Protein AF-A0A6A0GTT9-F1 (afdb_monomer)

pLDDT: mean 91.5, std 11.53, range [44.38, 98.75]

Radius of gyration: 15.8 Å; Cα contacts (8 Å, |Δi|>4): 250; chains: 1; bounding box: 32×36×44 Å

Structure (mmCIF, N/CA/C/O backbone):
data_AF-A0A6A0GTT9-F1
#
_entry.id   AF-A0A6A0GTT9-F1
#
loop_
_atom_site.group_PDB
_atom_site.id
_atom_site.type_symbol
_atom_site.label_atom_id
_atom_site.label_alt_id
_atom_site.label_comp_id
_atom_site.label_asym_id
_atom_site.label_entity_id
_atom_site.label_seq_id
_atom_site.pdbx_PDB_ins_code
_atom_site.Cartn_x
_atom_site.Cartn_y
_atom_site.Cartn_z
_atom_site.occupancy
_atom_site.B_iso_or_equiv
_atom_site.auth_seq_id
_atom_site.auth_comp_id
_atom_site.auth_asym_id
_atom_site.auth_atom_id
_atom_site.pdbx_PDB_model_num
ATOM 1 N N . MET A 1 1 ? -9.627 -22.999 -5.978 1.00 44.38 1 MET A N 1
ATOM 2 C CA . MET A 1 1 ? -9.892 -21.752 -6.724 1.00 44.38 1 MET A CA 1
ATOM 3 C C . MET A 1 1 ? -9.073 -21.783 -8.014 1.00 44.38 1 MET A C 1
ATOM 5 O O . MET A 1 1 ? -7.901 -21.451 -7.999 1.00 44.38 1 MET A O 1
ATOM 9 N N . ARG A 1 2 ? -9.637 -22.315 -9.109 1.00 46.44 2 ARG A N 1
ATOM 10 C CA . ARG A 1 2 ? -8.988 -22.367 -10.435 1.00 46.44 2 ARG A CA 1
ATOM 11 C C . ARG A 1 2 ? -9.455 -21.167 -11.261 1.00 46.44 2 ARG A C 1
ATOM 13 O O . ARG A 1 2 ? -10.215 -21.339 -12.202 1.00 46.44 2 ARG A O 1
ATOM 20 N N . ILE A 1 3 ? -9.104 -19.952 -10.853 1.00 52.19 3 ILE A N 1
ATOM 21 C CA . ILE A 1 3 ? -9.400 -18.749 -11.638 1.00 52.19 3 ILE A CA 1
ATOM 22 C C . ILE A 1 3 ? -8.201 -17.807 -11.502 1.00 52.19 3 ILE A C 1
ATOM 24 O O . ILE A 1 3 ? -7.805 -17.491 -10.387 1.00 52.19 3 ILE A O 1
ATOM 28 N N . SER A 1 4 ? -7.678 -17.343 -12.643 1.00 55.06 4 SER A N 1
ATOM 29 C CA . SER A 1 4 ? -6.886 -16.109 -12.789 1.00 55.06 4 SER A CA 1
ATOM 30 C C . SER A 1 4 ? -5.353 -16.162 -12.882 1.00 55.06 4 SER A C 1
ATOM 32 O O . SER A 1 4 ? -4.734 -15.112 -12.751 1.00 55.06 4 SER A O 1
ATOM 34 N N . GLY A 1 5 ? -4.714 -17.290 -13.208 1.00 55.81 5 GLY A N 1
ATOM 35 C CA . GLY A 1 5 ? -3.276 -17.259 -13.530 1.00 55.81 5 GLY A CA 1
ATOM 36 C C . GLY A 1 5 ? -2.956 -16.267 -14.661 1.00 55.81 5 GLY A C 1
ATOM 37 O O . GLY A 1 5 ? -2.104 -15.408 -14.500 1.00 55.81 5 GLY A O 1
ATOM 38 N N . GLU A 1 6 ? -3.708 -16.312 -15.767 1.00 63.09 6 GLU A N 1
ATOM 39 C CA . GLU A 1 6 ? -3.445 -15.526 -16.989 1.00 63.09 6 GLU A CA 1
ATOM 40 C C . GLU A 1 6 ? -3.525 -14.002 -16.842 1.00 63.09 6 GLU A C 1
ATOM 42 O O . GLU A 1 6 ? -2.909 -13.295 -17.632 1.00 63.09 6 GLU A O 1
ATOM 47 N N . ARG A 1 7 ? -4.254 -13.49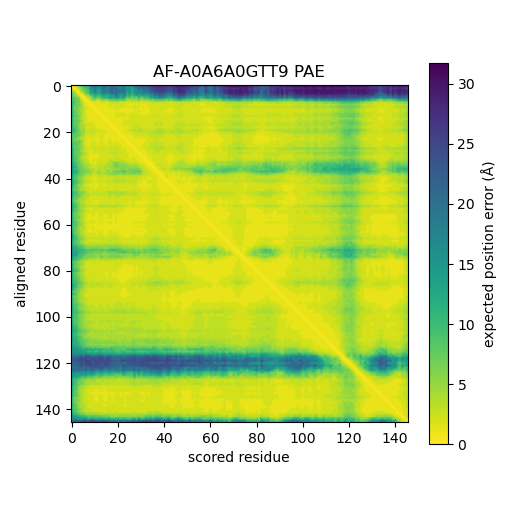3 -15.841 1.00 83.06 7 ARG A N 1
ATOM 48 C CA . ARG A 1 7 ? -4.434 -12.046 -15.626 1.00 83.06 7 ARG A CA 1
ATOM 49 C C . 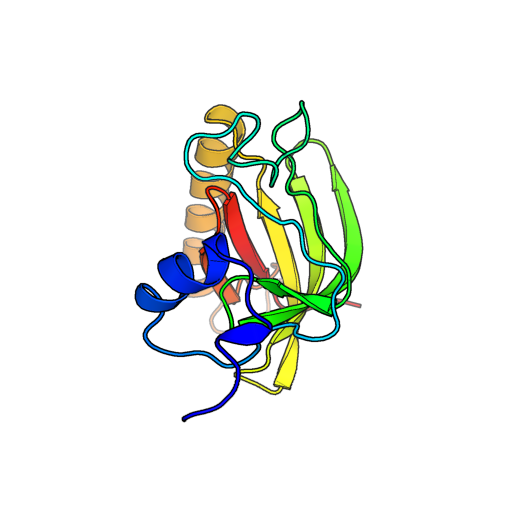ARG A 1 7 ? -3.523 -11.466 -14.543 1.00 83.06 7 ARG A C 1
ATOM 51 O O . ARG A 1 7 ? -3.537 -10.257 -14.335 1.00 83.06 7 ARG A O 1
ATOM 58 N N . LEU A 1 8 ? -2.753 -12.312 -13.859 1.00 92.25 8 LEU A N 1
ATOM 59 C CA . LEU A 1 8 ? -1.682 -11.867 -12.976 1.00 92.25 8 LEU A CA 1
ATOM 60 C C . LEU A 1 8 ? -0.423 -11.597 -13.797 1.00 92.25 8 LEU A C 1
ATOM 62 O O . LEU A 1 8 ? -0.105 -12.323 -14.745 1.00 92.25 8 LEU A O 1
ATOM 66 N N . THR A 1 9 ? 0.318 -10.572 -13.397 1.00 94.94 9 THR A N 1
ATOM 67 C CA . THR A 1 9 ? 1.672 -10.340 -13.901 1.00 94.94 9 THR A CA 1
ATOM 68 C C . THR A 1 9 ? 2.590 -11.504 -13.512 1.00 94.94 9 THR A C 1
ATOM 70 O O . THR A 1 9 ? 2.342 -12.214 -12.537 1.00 94.94 9 THR A O 1
ATOM 73 N N . GLU A 1 10 ? 3.681 -11.707 -14.253 1.00 93.75 10 GLU A N 1
ATOM 74 C CA . GLU A 1 10 ? 4.674 -12.742 -13.919 1.00 93.75 10 GLU A CA 1
ATOM 75 C C . GLU A 1 10 ? 5.249 -12.568 -12.505 1.00 93.75 10 GLU A C 1
ATOM 77 O O . GLU A 1 10 ? 5.471 -13.553 -11.800 1.00 93.75 10 GLU A O 1
ATOM 82 N N . PHE A 1 11 ? 5.423 -11.319 -12.062 1.00 95.81 11 PHE A N 1
ATOM 83 C CA . PHE A 1 11 ? 5.850 -11.008 -10.700 1.00 95.81 11 PHE A CA 1
ATOM 84 C C . PHE A 1 11 ? 4.829 -11.497 -9.663 1.00 95.81 11 PHE A C 1
ATOM 86 O O . PHE A 1 11 ? 5.186 -12.198 -8.717 1.00 95.81 11 PHE A O 1
ATOM 93 N N . GLU A 1 12 ? 3.544 -11.191 -9.867 1.00 96.44 12 GLU A N 1
ATOM 94 C CA . GLU A 1 12 ? 2.464 -11.600 -8.959 1.00 96.44 12 GLU A CA 1
ATOM 95 C C . GLU A 1 12 ? 2.307 -13.115 -8.876 1.00 96.44 12 GLU A C 1
ATOM 97 O O . GLU A 1 12 ? 2.053 -13.634 -7.797 1.00 96.44 12 GLU A O 1
ATOM 102 N N . ARG A 1 13 ? 2.497 -13.848 -9.981 1.00 94.38 13 ARG A N 1
ATOM 103 C CA . ARG A 1 13 ? 2.401 -15.319 -9.974 1.00 94.38 13 ARG A CA 1
ATOM 104 C C . ARG A 1 13 ? 3.368 -15.972 -8.991 1.00 94.38 13 ARG A C 1
ATOM 106 O O . ARG A 1 13 ? 3.027 -17.009 -8.439 1.00 94.38 13 ARG A O 1
ATOM 113 N N . ARG A 1 14 ? 4.543 -15.374 -8.780 1.00 93.56 14 ARG A N 1
ATOM 114 C CA . ARG A 1 14 ? 5.531 -15.832 -7.792 1.00 93.56 14 ARG A CA 1
ATOM 115 C C . ARG A 1 14 ? 5.234 -15.256 -6.413 1.00 93.56 14 ARG A C 1
ATOM 117 O O . ARG A 1 14 ? 5.230 -15.974 -5.423 1.00 93.56 14 ARG A O 1
ATOM 124 N N . GLU A 1 15 ? 4.971 -13.952 -6.351 1.00 96.06 15 GLU A N 1
ATOM 125 C CA . GLU A 1 15 ? 4.738 -13.231 -5.098 1.00 96.06 15 GLU A CA 1
ATOM 126 C C . GLU A 1 15 ? 3.535 -13.792 -4.325 1.00 96.06 15 GLU A C 1
ATOM 128 O O . GLU A 1 15 ? 3.607 -13.930 -3.104 1.00 96.06 15 GLU A O 1
ATOM 133 N N . ILE A 1 16 ? 2.449 -14.143 -5.020 1.00 95.69 16 ILE A N 1
ATOM 134 C CA . ILE A 1 16 ? 1.199 -14.614 -4.414 1.00 95.69 16 ILE A CA 1
ATOM 135 C C . ILE A 1 16 ? 1.368 -15.923 -3.637 1.00 95.69 16 ILE A C 1
ATOM 137 O O . ILE A 1 16 ? 0.629 -16.161 -2.687 1.00 95.69 16 ILE A O 1
ATOM 141 N N . GLU A 1 17 ? 2.362 -16.751 -3.977 1.00 94.62 17 GLU A N 1
ATOM 142 C CA . GLU A 1 17 ? 2.637 -18.010 -3.272 1.00 94.62 17 GLU A CA 1
ATOM 143 C C . GLU A 1 17 ? 3.054 -17.780 -1.811 1.00 94.62 17 GLU A C 1
ATOM 145 O O . GLU A 1 17 ? 2.858 -18.651 -0.963 1.00 94.62 17 GLU A O 1
ATOM 150 N N . ALA A 1 18 ? 3.577 -16.591 -1.489 1.00 95.69 18 ALA A N 1
ATOM 151 C CA . ALA A 1 18 ? 3.924 -16.203 -0.125 1.00 95.69 18 ALA A CA 1
ATOM 152 C C . ALA A 1 18 ? 2.708 -15.772 0.722 1.00 95.69 18 ALA A C 1
ATOM 154 O O . ALA A 1 18 ? 2.858 -15.540 1.924 1.00 95.69 18 ALA A O 1
ATOM 155 N N . TYR A 1 19 ? 1.516 -15.650 0.125 1.00 95.44 19 TYR A N 1
ATOM 156 C CA . TYR A 1 19 ? 0.307 -15.177 0.797 1.00 95.44 19 TYR A CA 1
ATOM 157 C C . TYR A 1 19 ? -0.636 -16.349 1.098 1.00 95.44 19 TYR A C 1
ATOM 159 O O . TYR A 1 19 ? -1.226 -16.917 0.180 1.00 95.44 19 TYR A O 1
ATOM 167 N N . PRO A 1 20 ? -0.833 -16.709 2.381 1.00 94.69 20 PRO A N 1
ATOM 168 C CA . PRO A 1 20 ? -1.704 -17.825 2.751 1.00 94.69 20 PRO A CA 1
ATOM 169 C C . PRO A 1 20 ? -3.192 -17.518 2.528 1.00 94.69 20 PRO A C 1
ATOM 171 O O . PRO A 1 20 ? -3.987 -18.432 2.329 1.00 94.69 20 PRO A O 1
ATOM 174 N N . GLU A 1 21 ? -3.570 -16.238 2.565 1.00 95.19 21 GLU A N 1
ATOM 175 C CA . GLU A 1 21 ? -4.925 -15.764 2.298 1.00 95.19 21 GLU A CA 1
ATOM 176 C C . GLU A 1 21 ? -4.886 -14.695 1.201 1.00 95.19 21 GLU A C 1
ATOM 178 O O . GLU A 1 21 ? -4.093 -13.756 1.265 1.00 95.19 21 GLU A O 1
ATOM 183 N N . VAL A 1 22 ? -5.782 -14.820 0.223 1.00 96.69 22 VAL A N 1
ATOM 184 C CA . VAL A 1 22 ? -5.947 -13.880 -0.890 1.00 96.69 22 VAL A CA 1
ATOM 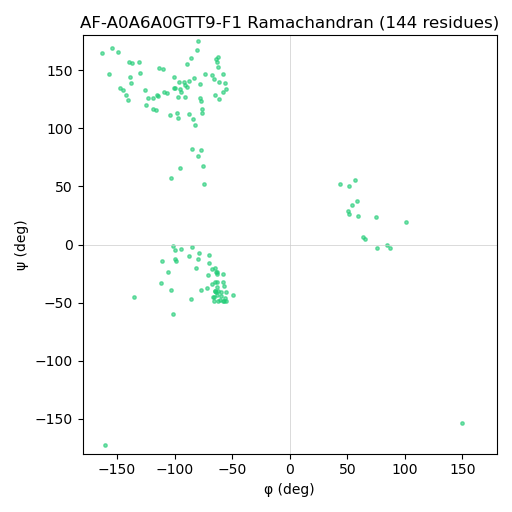185 C C . VAL A 1 22 ? -7.399 -13.422 -0.899 1.00 96.69 22 VAL A C 1
ATOM 187 O O . VAL A 1 22 ? -8.304 -14.241 -1.046 1.00 96.69 22 VAL A O 1
ATOM 190 N N . TRP A 1 23 ? -7.613 -12.117 -0.757 1.00 97.75 23 TRP A N 1
ATOM 191 C CA . TRP A 1 23 ? -8.939 -11.496 -0.696 1.00 97.75 23 TRP A CA 1
ATOM 192 C C . TRP A 1 23 ? -9.234 -10.638 -1.926 1.00 97.75 23 TRP A C 1
ATOM 194 O O . TRP A 1 23 ? -10.373 -10.582 -2.377 1.00 97.75 23 TRP A O 1
ATOM 204 N N . PHE A 1 24 ? -8.212 -10.002 -2.506 1.00 98.00 24 PHE A N 1
ATOM 205 C CA . PHE A 1 24 ? -8.369 -9.105 -3.647 1.00 98.00 24 PHE A CA 1
ATOM 206 C C . PHE A 1 24 ? -7.157 -9.140 -4.582 1.00 98.00 24 PHE A C 1
ATOM 208 O O . PHE A 1 24 ? -6.015 -9.075 -4.132 1.00 98.00 24 PHE A O 1
ATOM 215 N N . LEU A 1 25 ? -7.412 -9.220 -5.892 1.00 97.00 25 LEU A N 1
ATOM 216 C CA . LEU A 1 25 ? -6.376 -9.367 -6.926 1.00 97.00 25 LEU A CA 1
ATOM 217 C C . LEU A 1 25 ? -6.197 -8.131 -7.821 1.00 97.00 25 LEU A C 1
ATOM 219 O O . LEU A 1 25 ? -5.224 -8.077 -8.568 1.00 97.00 25 LEU A O 1
ATOM 223 N N . GLY A 1 26 ? -7.120 -7.163 -7.813 1.00 96.94 26 GLY A N 1
ATOM 224 C CA . GLY A 1 26 ? -7.025 -5.975 -8.677 1.00 96.94 26 GLY A CA 1
ATOM 225 C C . GLY A 1 26 ? -6.957 -6.285 -10.181 1.00 96.94 26 GLY A C 1
ATOM 226 O O . GLY A 1 26 ? -6.198 -5.650 -10.903 1.00 96.94 26 GLY A O 1
ATOM 227 N N . LEU A 1 27 ? -7.692 -7.294 -10.666 1.00 95.50 27 LEU A N 1
ATOM 228 C CA . LEU A 1 27 ? -7.530 -7.848 -12.027 1.00 95.50 27 LEU A CA 1
ATOM 229 C C . LEU A 1 27 ? -7.864 -6.884 -13.173 1.00 95.50 27 LEU A C 1
ATOM 231 O O . LEU A 1 27 ? -7.429 -7.110 -14.297 1.00 95.50 27 LEU A O 1
ATOM 235 N N . GLU A 1 28 ? -8.626 -5.830 -12.892 1.00 94.00 28 GLU A N 1
ATOM 236 C CA . GLU A 1 28 ? -8.996 -4.803 -13.874 1.00 94.00 28 GLU A CA 1
ATOM 237 C C . GLU A 1 28 ? -8.045 -3.589 -13.833 1.00 94.00 28 GLU A C 1
ATOM 239 O O . GLU A 1 28 ? -8.162 -2.664 -14.639 1.00 94.00 28 GLU A O 1
ATOM 244 N N . ALA A 1 29 ? -7.091 -3.571 -12.895 1.00 95.88 29 ALA A N 1
ATOM 245 C CA . ALA A 1 29 ? -6.115 -2.501 -12.774 1.00 95.88 29 ALA A CA 1
ATOM 246 C C . ALA A 1 29 ? -5.062 -2.579 -13.891 1.00 95.88 29 ALA A C 1
ATOM 248 O O . ALA A 1 29 ? -4.642 -3.653 -14.324 1.00 95.88 29 ALA A O 1
ATOM 249 N N . ARG A 1 30 ? -4.566 -1.417 -14.329 1.00 95.62 30 ARG A N 1
ATOM 250 C CA . ARG A 1 30 ? -3.432 -1.322 -15.265 1.00 95.62 30 ARG A CA 1
ATOM 251 C C . ARG A 1 30 ? -2.118 -1.521 -14.510 1.00 95.62 30 ARG A C 1
ATOM 253 O O . ARG A 1 30 ? -1.435 -0.551 -14.187 1.00 95.62 30 ARG A O 1
ATOM 260 N N . LYS A 1 31 ? -1.831 -2.774 -14.168 1.00 96.00 31 LYS A N 1
ATOM 261 C CA . LYS A 1 31 ? -0.732 -3.176 -13.284 1.00 96.00 31 LYS A CA 1
ATOM 262 C C . LYS A 1 31 ? 0.647 -2.810 -13.830 1.00 96.00 31 LYS A C 1
ATOM 264 O O . LYS A 1 31 ? 0.878 -2.759 -15.037 1.00 96.00 31 LYS A O 1
ATOM 269 N N . ILE A 1 32 ? 1.582 -2.618 -12.904 1.00 96.50 32 ILE A N 1
ATOM 270 C CA . ILE A 1 32 ? 3.011 -2.548 -13.213 1.00 96.50 32 ILE A CA 1
ATOM 271 C C . ILE A 1 32 ? 3.521 -3.971 -13.433 1.00 96.50 32 ILE A C 1
ATOM 273 O O . ILE A 1 32 ? 3.363 -4.838 -12.572 1.00 96.50 32 ILE A O 1
ATOM 277 N N . HIS A 1 33 ? 4.161 -4.192 -14.577 1.00 95.12 33 HIS A N 1
ATOM 278 C CA . HIS A 1 33 ? 4.817 -5.452 -14.908 1.00 95.12 33 HIS A CA 1
ATOM 279 C C . HIS A 1 33 ? 6.227 -5.454 -14.323 1.00 95.12 33 HIS A C 1
ATOM 281 O O . HIS A 1 33 ? 7.186 -5.105 -15.008 1.00 95.12 33 HIS A O 1
ATOM 287 N N . GLY A 1 34 ? 6.326 -5.781 -13.033 1.00 93.19 34 GLY A N 1
ATOM 288 C CA . GLY A 1 34 ? 7.603 -5.773 -12.337 1.00 93.19 34 GLY A CA 1
ATOM 289 C C . GLY A 1 34 ? 8.562 -6.854 -12.836 1.00 93.19 34 GLY A C 1
ATOM 290 O O . GLY A 1 34 ? 8.143 -7.957 -13.188 1.00 93.19 34 GLY A O 1
ATOM 291 N N . GLU A 1 35 ? 9.855 -6.540 -12.837 1.00 92.75 35 GLU A N 1
ATOM 292 C CA . GLU A 1 35 ? 10.926 -7.461 -13.230 1.00 92.75 35 GLU A CA 1
ATOM 293 C C . GLU A 1 35 ? 11.838 -7.747 -12.034 1.00 92.75 35 GLU A C 1
ATOM 295 O O . GLU A 1 35 ? 12.494 -6.852 -11.503 1.00 92.75 35 GLU A O 1
ATOM 300 N N . GLU A 1 36 ? 11.874 -8.999 -11.582 1.00 88.69 36 GLU A N 1
ATOM 301 C CA . GLU A 1 36 ? 12.672 -9.404 -10.425 1.00 88.69 36 GLU A CA 1
ATOM 302 C C . GLU A 1 36 ? 14.164 -9.082 -10.621 1.00 88.69 36 GLU A C 1
ATOM 304 O O . GLU A 1 36 ? 14.751 -9.373 -11.659 1.00 88.69 36 GLU A O 1
ATOM 309 N N . GLY A 1 37 ? 14.785 -8.447 -9.621 1.00 88.19 37 GLY A N 1
ATOM 310 C CA . GLY A 1 37 ? 16.164 -7.949 -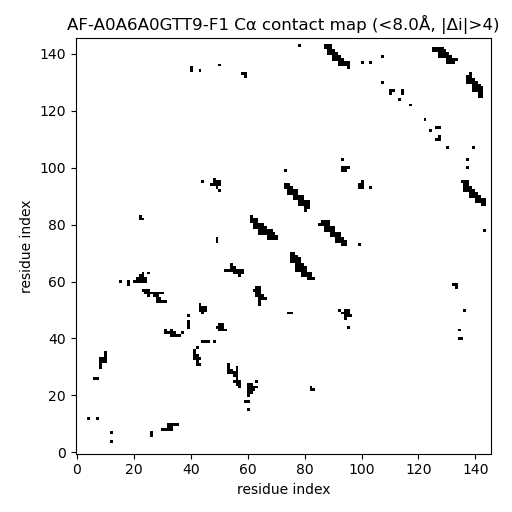9.722 1.00 88.19 37 GLY A CA 1
ATOM 311 C C . GLY A 1 37 ? 16.326 -6.669 -10.556 1.00 88.19 37 GLY A C 1
ATOM 312 O O . GLY A 1 37 ? 17.427 -6.120 -10.611 1.00 88.19 37 GLY A O 1
ATOM 313 N N . GLY A 1 38 ? 15.246 -6.161 -11.155 1.00 91.44 38 GLY A N 1
ATOM 314 C CA . GLY A 1 38 ? 15.220 -4.898 -11.881 1.00 91.44 38 GLY A CA 1
ATOM 315 C C . GLY A 1 38 ? 15.504 -3.684 -10.992 1.00 91.44 38 GLY A C 1
ATOM 316 O O . GLY A 1 38 ? 15.363 -3.708 -9.763 1.00 91.44 38 GLY A O 1
ATOM 317 N N . GLN A 1 39 ? 15.903 -2.585 -11.633 1.00 95.00 39 GLN A N 1
ATOM 318 C CA . GLN A 1 39 ? 16.152 -1.314 -10.952 1.00 95.00 39 GLN A CA 1
ATOM 319 C C . GLN A 1 39 ? 14.875 -0.776 -10.290 1.00 95.00 39 GLN A C 1
ATOM 321 O O . GLN A 1 39 ? 13.764 -1.175 -10.634 1.00 95.00 39 GLN A O 1
ATOM 326 N N . LEU A 1 40 ? 15.043 0.144 -9.334 1.00 95.88 40 LEU A N 1
ATOM 327 C CA . LEU A 1 40 ? 13.927 0.817 -8.658 1.00 95.88 40 LEU A CA 1
ATOM 328 C C . LEU A 1 40 ? 12.887 -0.177 -8.112 1.00 95.88 40 LEU A C 1
ATOM 330 O O . LEU A 1 40 ? 11.695 -0.058 -8.384 1.00 95.88 40 LEU A O 1
ATOM 334 N N . ASN A 1 41 ? 13.364 -1.184 -7.367 1.00 96.75 41 ASN A N 1
ATOM 335 C CA . ASN A 1 41 ? 12.519 -2.214 -6.759 1.00 96.75 41 ASN A CA 1
ATOM 336 C C . ASN A 1 41 ? 11.657 -2.942 -7.802 1.00 96.75 41 ASN A C 1
ATOM 338 O O . ASN A 1 41 ? 10.432 -2.942 -7.711 1.00 96.75 41 ASN A O 1
ATOM 342 N N . ALA A 1 42 ? 12.294 -3.515 -8.828 1.00 96.75 42 ALA A N 1
ATOM 343 C CA . ALA A 1 42 ? 11.590 -4.178 -9.927 1.00 96.75 42 ALA A CA 1
ATOM 344 C C . ALA A 1 42 ? 10.616 -3.256 -10.698 1.00 96.75 42 ALA A C 1
ATOM 346 O O . ALA A 1 42 ? 9.659 -3.741 -11.289 1.00 96.75 42 ALA A O 1
ATOM 347 N N . GLY A 1 43 ? 10.829 -1.935 -10.691 1.00 97.31 43 GLY A N 1
ATOM 348 C CA . GLY A 1 43 ? 9.935 -0.940 -11.303 1.00 97.31 43 GLY A CA 1
ATOM 349 C C . GLY A 1 43 ? 8.760 -0.488 -10.422 1.00 97.31 43 GLY A C 1
ATOM 350 O O . GLY A 1 43 ? 7.970 0.367 -10.836 1.00 97.31 43 GLY A O 1
ATOM 351 N N . TYR A 1 44 ? 8.637 -1.018 -9.203 1.00 98.25 44 TYR A N 1
ATOM 352 C CA . TYR A 1 44 ? 7.589 -0.613 -8.264 1.00 98.25 44 TYR A CA 1
ATOM 353 C C . TYR A 1 44 ? 7.888 0.693 -7.530 1.00 98.25 44 TYR A C 1
ATOM 355 O O . TYR A 1 44 ? 6.963 1.258 -6.948 1.00 98.25 44 TYR A O 1
ATOM 363 N N . ASP A 1 45 ? 9.115 1.212 -7.595 1.00 98.25 45 ASP A N 1
ATOM 364 C CA . ASP A 1 45 ? 9.489 2.466 -6.941 1.00 98.25 45 ASP A CA 1
ATOM 365 C C . ASP A 1 45 ? 9.757 3.584 -7.956 1.00 98.25 45 ASP A C 1
ATOM 367 O O . ASP A 1 45 ? 10.194 3.352 -9.083 1.00 98.25 45 ASP A O 1
ATOM 371 N N . ASP A 1 46 ? 9.523 4.829 -7.544 1.00 96.88 46 ASP A N 1
ATOM 372 C CA . ASP A 1 46 ? 10.127 6.001 -8.182 1.00 96.88 46 ASP A CA 1
ATOM 373 C C . ASP A 1 46 ? 11.587 6.207 -7.717 1.00 96.88 46 ASP A C 1
ATOM 375 O O . ASP A 1 46 ? 12.078 5.544 -6.797 1.00 96.88 46 ASP A O 1
ATOM 379 N N . ASP A 1 47 ? 12.293 7.184 -8.295 1.00 96.75 47 ASP A N 1
ATOM 380 C CA . ASP A 1 47 ? 13.690 7.501 -7.937 1.00 96.75 47 ASP A CA 1
ATOM 381 C C . ASP A 1 47 ? 13.879 7.858 -6.445 1.00 96.75 47 ASP A C 1
ATOM 383 O O . ASP A 1 47 ? 14.947 7.668 -5.843 1.00 96.75 47 ASP A O 1
ATOM 387 N N . ASN A 1 48 ? 12.813 8.340 -5.801 1.00 95.38 48 ASN A N 1
ATOM 388 C CA . ASN A 1 48 ? 12.801 8.695 -4.386 1.00 95.38 48 ASN A CA 1
ATOM 389 C C . ASN A 1 48 ? 12.510 7.495 -3.469 1.00 95.38 48 ASN A C 1
ATOM 391 O O . ASN A 1 48 ? 12.567 7.645 -2.242 1.00 95.38 48 ASN A O 1
ATOM 395 N N . GLY A 1 49 ? 12.254 6.308 -4.027 1.00 97.00 49 GLY A N 1
ATOM 396 C CA . GLY A 1 49 ? 11.850 5.109 -3.296 1.00 97.00 49 GLY A CA 1
ATOM 397 C C . GLY A 1 49 ? 10.396 5.155 -2.826 1.00 97.00 49 GLY A C 1
ATOM 398 O O . GLY A 1 49 ? 10.074 4.551 -1.803 1.00 97.00 49 GLY A O 1
ATOM 399 N N . SER A 1 50 ? 9.531 5.943 -3.467 1.00 97.75 50 SER A N 1
ATOM 400 C CA . SER A 1 50 ? 8.089 5.930 -3.199 1.00 97.75 50 SER A CA 1
ATOM 401 C C . SER A 1 50 ? 7.420 4.866 -4.059 1.00 97.75 50 SER A C 1
ATOM 403 O O . SER A 1 50 ? 7.738 4.756 -5.236 1.00 97.75 50 SER A O 1
ATOM 405 N N . TYR A 1 51 ? 6.449 4.148 -3.496 1.00 98.31 51 TYR A N 1
ATOM 406 C CA . TYR A 1 51 ? 5.706 3.132 -4.236 1.00 98.31 51 TYR A CA 1
ATOM 407 C C . TYR A 1 51 ? 4.875 3.745 -5.377 1.00 98.31 51 TYR A C 1
ATOM 409 O O . TYR A 1 51 ? 4.060 4.660 -5.172 1.00 98.31 51 TYR A O 1
ATOM 417 N N . ASN A 1 52 ? 5.032 3.195 -6.575 1.00 97.62 52 ASN A N 1
ATOM 418 C CA . ASN A 1 52 ? 4.248 3.497 -7.763 1.00 97.62 52 ASN A CA 1
ATOM 419 C C . ASN A 1 52 ? 2.882 2.805 -7.663 1.00 97.62 52 ASN A C 1
ATOM 421 O O . ASN A 1 52 ? 2.644 1.731 -8.203 1.00 97.62 52 ASN A O 1
ATOM 425 N N . LYS A 1 53 ? 1.957 3.427 -6.934 1.00 95.88 53 LYS A N 1
ATOM 426 C CA . LYS A 1 53 ? 0.577 2.936 -6.819 1.00 95.88 53 LYS A CA 1
ATOM 427 C C . LYS A 1 53 ? -0.188 2.995 -8.143 1.00 95.88 53 LYS A C 1
ATOM 429 O O . LYS A 1 53 ? -0.112 3.984 -8.876 1.00 95.88 53 LYS A O 1
ATOM 434 N N . VAL A 1 54 ? -1.015 1.981 -8.356 1.00 98.00 54 VAL A N 1
ATOM 435 C CA . VAL A 1 54 ? -1.991 1.893 -9.442 1.00 98.00 54 VAL A CA 1
ATOM 436 C C . VAL A 1 54 ? -3.384 1.876 -8.815 1.00 98.00 54 VAL A C 1
ATOM 438 O O . VAL A 1 54 ? -3.642 1.116 -7.885 1.00 98.00 54 VAL A O 1
ATOM 441 N N . MET A 1 55 ? -4.279 2.744 -9.287 1.00 98.25 55 MET A N 1
ATOM 442 C CA . MET A 1 55 ? -5.658 2.790 -8.788 1.00 98.25 55 MET A CA 1
ATOM 443 C C . MET A 1 55 ? -6.373 1.463 -9.059 1.00 98.25 55 MET A C 1
ATOM 445 O O . MET A 1 55 ? -6.195 0.893 -10.135 1.00 98.25 55 MET A O 1
ATOM 449 N N . HIS A 1 56 ? -7.176 1.001 -8.098 1.00 98.31 56 HIS A N 1
ATOM 450 C CA . HIS A 1 56 ? -7.877 -0.293 -8.111 1.00 98.31 56 HIS A CA 1
ATOM 451 C C . HIS A 1 56 ? -6.973 -1.533 -8.113 1.00 98.31 56 HIS A C 1
ATOM 453 O O . HIS A 1 56 ? -7.463 -2.657 -8.220 1.00 98.31 56 HIS A O 1
ATOM 459 N N . ASP A 1 57 ? -5.657 -1.353 -7.979 1.00 98.50 57 ASP A N 1
ATOM 460 C CA . ASP A 1 57 ? -4.740 -2.465 -7.759 1.00 98.50 57 ASP A CA 1
ATOM 461 C C . ASP A 1 57 ? -4.735 -2.885 -6.284 1.00 98.50 57 ASP A C 1
ATOM 463 O O . ASP A 1 57 ? -5.270 -2.188 -5.411 1.00 98.50 57 ASP A O 1
ATOM 467 N N . HIS A 1 58 ? -4.139 -4.041 -6.007 1.00 98.50 58 HIS A N 1
ATOM 468 C CA . HIS A 1 58 ? -4.064 -4.584 -4.663 1.00 98.50 58 HIS A CA 1
ATOM 469 C C . HIS A 1 58 ? -2.822 -4.113 -3.892 1.00 98.50 58 HIS A C 1
ATOM 471 O O . HIS A 1 58 ? -1.752 -3.858 -4.446 1.00 98.50 58 HIS A O 1
ATOM 477 N N . ILE A 1 59 ? -2.932 -4.123 -2.566 1.00 98.50 59 ILE A N 1
ATOM 478 C CA . ILE A 1 59 ? -1.799 -4.171 -1.638 1.00 98.50 59 ILE A CA 1
ATOM 479 C C . ILE A 1 59 ? -1.925 -5.449 -0.816 1.00 98.50 59 ILE A C 1
ATOM 481 O O . ILE A 1 59 ? -2.973 -5.707 -0.219 1.00 98.50 59 ILE A O 1
ATOM 485 N N . GLY A 1 60 ? -0.864 -6.263 -0.814 1.00 97.81 60 GLY A N 1
ATOM 486 C CA . GLY A 1 60 ? -0.792 -7.503 -0.030 1.00 97.81 60 GLY A CA 1
ATOM 487 C C . GLY A 1 60 ? -1.955 -8.469 -0.276 1.00 97.81 60 GLY A C 1
ATOM 488 O O . GLY A 1 60 ? -2.431 -9.089 0.668 1.00 97.81 60 GLY A O 1
ATOM 489 N N . TYR A 1 61 ? -2.463 -8.518 -1.513 1.00 98.31 61 TYR A N 1
ATOM 490 C CA . TYR A 1 61 ? -3.608 -9.331 -1.938 1.00 98.31 61 TYR A CA 1
ATOM 491 C C . TYR A 1 61 ? -4.874 -9.174 -1.073 1.00 98.31 61 TYR A C 1
ATOM 493 O O . TYR A 1 61 ? -5.695 -10.088 -0.991 1.00 98.31 61 TYR A O 1
ATOM 501 N N . ARG A 1 62 ? -5.038 -8.020 -0.411 1.00 98.44 62 ARG A N 1
ATOM 502 C CA . ARG A 1 62 ? -6.142 -7.753 0.525 1.00 98.44 62 ARG A CA 1
ATOM 503 C C . ARG A 1 62 ? -6.788 -6.393 0.335 1.00 98.44 62 ARG A C 1
ATOM 505 O O . ARG A 1 62 ? -8.010 -6.298 0.344 1.00 98.44 62 ARG A O 1
ATOM 512 N N . TYR A 1 63 ? -5.980 -5.353 0.180 1.00 98.75 63 TYR A N 1
ATOM 513 C CA . TYR A 1 63 ? -6.487 -3.987 0.152 1.00 98.75 63 TYR A CA 1
ATOM 514 C C . TYR A 1 63 ? -6.613 -3.481 -1.281 1.00 98.75 63 TYR A C 1
ATOM 516 O O . TYR A 1 63 ? -5.672 -3.641 -2.050 1.00 98.75 63 TYR A O 1
ATOM 524 N N . GLU A 1 64 ? -7.724 -2.837 -1.626 1.00 98.75 64 GLU A N 1
ATOM 525 C CA . GLU A 1 64 ? -7.912 -2.160 -2.916 1.00 98.75 64 GLU A CA 1
ATOM 526 C C . GLU A 1 64 ? -7.612 -0.666 -2.794 1.00 98.75 64 GLU A C 1
ATOM 528 O O . GLU A 1 64 ? -8.200 0.017 -1.958 1.00 98.75 64 GLU A O 1
ATOM 533 N N . ILE A 1 65 ? -6.740 -0.138 -3.654 1.00 98.62 65 ILE A N 1
ATOM 534 C CA . ILE A 1 65 ? -6.367 1.284 -3.651 1.00 98.62 65 ILE A CA 1
ATOM 535 C C . ILE A 1 65 ? -7.488 2.139 -4.265 1.00 98.62 65 ILE A C 1
ATOM 537 O O . ILE A 1 65 ? -7.742 2.045 -5.466 1.00 98.62 65 ILE A O 1
ATOM 541 N N . LEU A 1 66 ? -8.097 3.037 -3.477 1.00 98.25 66 LEU A N 1
ATOM 542 C CA . LEU A 1 66 ? -9.199 3.898 -3.935 1.00 98.25 66 LEU A CA 1
ATOM 543 C C . LEU A 1 66 ? -8.806 5.342 -4.223 1.00 98.25 66 LEU A C 1
ATOM 545 O O . LEU A 1 66 ? -9.290 5.928 -5.186 1.00 98.25 66 LEU A O 1
ATOM 549 N N . GLU A 1 67 ? -7.939 5.935 -3.405 1.00 97.62 67 GLU A N 1
ATOM 550 C CA . GLU A 1 67 ? -7.452 7.303 -3.616 1.00 97.62 67 GLU A CA 1
ATOM 551 C C . GLU A 1 67 ? -6.191 7.580 -2.801 1.00 97.62 67 GLU A C 1
ATOM 553 O O . GLU A 1 67 ? -5.859 6.870 -1.853 1.00 97.62 67 GLU A O 1
ATOM 558 N N . VAL A 1 68 ? -5.499 8.661 -3.152 1.00 97.69 68 VAL A N 1
ATOM 559 C CA . VAL A 1 68 ? -4.375 9.184 -2.375 1.00 97.69 68 VAL A CA 1
ATOM 560 C C . VAL A 1 68 ? -4.877 10.325 -1.508 1.00 97.69 68 VAL A C 1
ATOM 562 O O . VAL A 1 68 ? -5.215 11.380 -2.034 1.00 97.69 68 VAL A O 1
ATOM 565 N N . ILE A 1 69 ? -4.862 10.130 -0.193 1.00 97.00 69 ILE A N 1
ATOM 566 C CA . ILE A 1 69 ? -5.337 11.120 0.786 1.00 97.00 69 ILE A CA 1
ATOM 567 C C . ILE A 1 69 ? -4.200 11.920 1.425 1.00 97.00 69 ILE A C 1
ATOM 569 O O . ILE A 1 69 ? -4.435 12.948 2.050 1.00 97.00 69 ILE A O 1
ATOM 573 N N . GLY A 1 70 ? -2.946 11.491 1.250 1.00 96.44 70 GLY A N 1
ATOM 574 C CA . GLY A 1 70 ? -1.790 12.215 1.771 1.00 96.44 70 GLY A CA 1
ATOM 575 C C . GLY A 1 70 ? -0.495 11.901 1.032 1.00 96.44 70 GLY A C 1
ATOM 576 O O . GLY A 1 70 ? -0.261 10.782 0.576 1.00 96.44 70 GLY A O 1
ATOM 577 N N . LYS A 1 71 ? 0.386 12.898 0.923 1.00 94.88 71 LYS A N 1
ATOM 578 C CA . LYS A 1 71 ? 1.743 12.753 0.376 1.00 94.88 71 LYS A CA 1
ATOM 579 C C . LYS A 1 71 ? 2.716 13.551 1.234 1.00 94.88 71 LYS A C 1
ATOM 581 O O . LYS A 1 71 ? 2.416 14.674 1.622 1.00 94.88 71 LYS A O 1
ATOM 586 N N . GLY A 1 72 ? 3.892 12.991 1.497 1.00 91.44 72 GLY A N 1
ATOM 587 C CA . GLY A 1 72 ? 4.923 13.679 2.2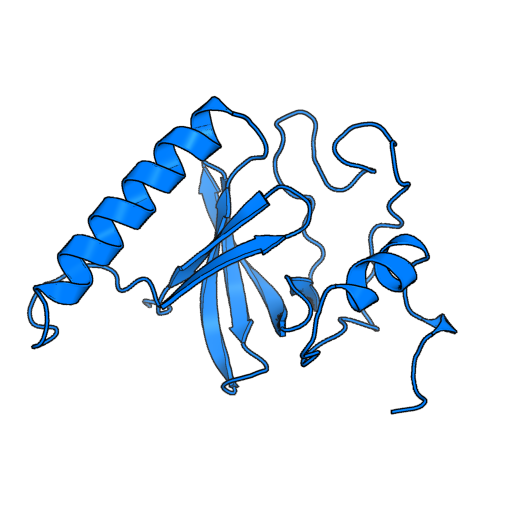65 1.00 91.44 72 GLY A CA 1
ATOM 588 C C . GLY A 1 72 ? 6.317 13.096 2.073 1.00 91.44 72 GLY A C 1
ATOM 589 O O . GLY A 1 72 ? 6.561 12.216 1.243 1.00 91.44 72 GLY A O 1
ATOM 590 N N . S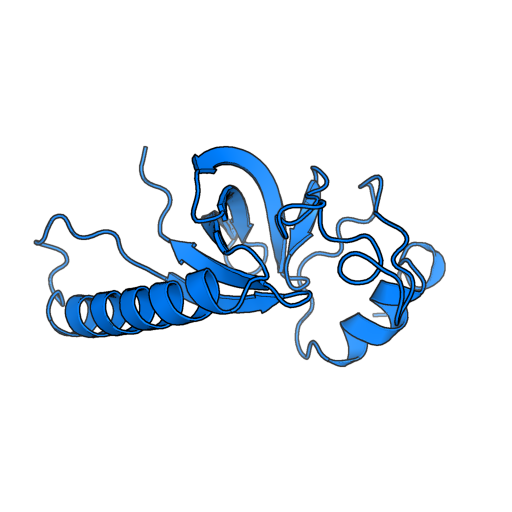ER A 1 73 ? 7.254 13.595 2.875 1.00 89.12 73 SER A N 1
ATOM 591 C CA . SER A 1 73 ? 8.649 13.143 2.896 1.00 89.12 73 SER A CA 1
ATOM 592 C C . SER A 1 73 ? 8.796 11.680 3.326 1.00 89.12 73 SER A C 1
ATOM 594 O O . SER A 1 73 ? 9.678 10.990 2.829 1.00 89.12 73 SER A O 1
ATOM 596 N N . PHE A 1 74 ? 7.912 11.193 4.198 1.00 90.00 74 PHE A N 1
ATOM 597 C CA . PHE A 1 74 ? 7.954 9.830 4.741 1.00 90.00 74 PHE A CA 1
ATOM 598 C C . PHE A 1 74 ? 7.349 8.769 3.813 1.00 90.00 74 PHE A C 1
ATOM 600 O O . PHE A 1 74 ? 7.643 7.584 3.966 1.00 90.00 74 PHE A O 1
ATOM 607 N N . GLY A 1 75 ? 6.510 9.176 2.858 1.00 94.19 75 GLY A N 1
ATOM 608 C CA . GLY A 1 75 ? 5.737 8.252 2.038 1.00 94.19 75 GLY A CA 1
ATOM 609 C C . GLY A 1 75 ? 4.410 8.839 1.584 1.00 94.19 75 GLY A C 1
ATOM 610 O O . GLY A 1 75 ? 4.259 10.057 1.442 1.00 94.19 75 GLY A O 1
ATOM 611 N N . GLN A 1 76 ? 3.456 7.954 1.335 1.00 97.25 76 GLN A N 1
ATOM 612 C CA . GLN A 1 76 ? 2.125 8.296 0.844 1.00 97.25 76 GLN A CA 1
ATOM 613 C C . GLN A 1 76 ? 1.073 7.622 1.715 1.00 97.25 76 GLN A C 1
ATOM 615 O O . GLN A 1 76 ? 1.307 6.535 2.237 1.00 97.25 76 GLN A O 1
ATOM 620 N N . VAL A 1 77 ? -0.073 8.275 1.870 1.00 97.88 77 VAL A N 1
ATOM 621 C CA . VAL A 1 77 ? -1.242 7.711 2.537 1.00 97.88 77 VAL A CA 1
ATOM 622 C C . VAL A 1 77 ? -2.337 7.558 1.497 1.00 97.88 77 VAL A C 1
ATOM 624 O O . VAL A 1 77 ? -2.647 8.507 0.771 1.00 97.88 77 VAL A O 1
ATOM 627 N N . ILE A 1 78 ? -2.896 6.360 1.414 1.00 98.44 78 ILE A N 1
ATOM 628 C CA . ILE A 1 78 ? -4.029 6.046 0.549 1.00 98.44 78 ILE A CA 1
ATOM 629 C C . ILE A 1 78 ? -5.257 5.720 1.391 1.00 98.44 78 ILE A C 1
ATOM 631 O O . ILE A 1 78 ? -5.118 5.211 2.502 1.00 98.44 78 ILE A O 1
ATOM 635 N N . ARG A 1 79 ? -6.444 5.972 0.845 1.00 98.38 79 ARG A N 1
ATOM 636 C CA . ARG A 1 79 ? -7.670 5.316 1.300 1.00 98.38 79 ARG A CA 1
ATOM 637 C C . ARG A 1 79 ? -7.834 4.030 0.503 1.00 98.38 79 ARG A C 1
ATOM 639 O O . ARG A 1 79 ? -7.628 4.024 -0.716 1.00 98.38 79 ARG A O 1
ATOM 646 N N . ALA A 1 80 ? -8.181 2.953 1.189 1.00 98.62 80 ALA A N 1
ATOM 647 C CA . ALA A 1 80 ? -8.329 1.634 0.598 1.00 98.62 80 ALA A CA 1
ATOM 648 C C . ALA A 1 80 ? -9.539 0.891 1.171 1.00 98.62 80 ALA A C 1
ATOM 650 O O . ALA A 1 80 ? -9.965 1.193 2.284 1.00 98.62 80 ALA A O 1
ATOM 651 N N . ILE A 1 81 ? -10.068 -0.082 0.425 1.00 98.56 81 ILE A N 1
ATOM 652 C CA . ILE A 1 81 ? -11.024 -1.069 0.955 1.00 98.56 81 ILE A CA 1
ATOM 653 C C . ILE A 1 81 ? -10.230 -2.260 1.461 1.00 98.56 81 ILE A C 1
ATOM 655 O O . ILE A 1 81 ? -9.436 -2.828 0.713 1.00 98.56 81 ILE A O 1
ATOM 659 N N . ASP A 1 82 ? -10.457 -2.657 2.702 1.00 98.56 82 ASP A N 1
ATOM 660 C CA . ASP A 1 82 ? -10.010 -3.938 3.221 1.00 98.56 82 ASP A CA 1
ATOM 661 C C . ASP A 1 82 ? -11.009 -5.030 2.817 1.00 98.56 82 ASP A C 1
ATOM 663 O O . ASP A 1 82 ? -12.067 -5.166 3.424 1.00 98.56 82 ASP A O 1
ATOM 667 N N . HIS A 1 83 ? -10.684 -5.842 1.807 1.00 98.38 83 HIS A N 1
ATOM 668 C CA . HIS A 1 83 ? -11.592 -6.901 1.341 1.00 98.38 83 HIS A CA 1
ATOM 669 C C . HIS A 1 83 ? -11.751 -8.063 2.335 1.00 98.38 83 HIS A C 1
ATOM 671 O O . HIS A 1 83 ? -12.628 -8.902 2.145 1.00 98.38 83 HIS A O 1
ATOM 677 N N . LYS A 1 84 ? -10.945 -8.121 3.406 1.00 97.56 84 LYS A N 1
ATOM 678 C CA . LYS A 1 84 ? -11.139 -9.098 4.487 1.00 97.56 84 LYS A CA 1
ATOM 679 C C . LYS A 1 84 ? -12.281 -8.695 5.419 1.00 97.56 84 LYS A C 1
ATOM 681 O O . LYS A 1 84 ? -13.010 -9.571 5.876 1.00 97.56 84 LYS A O 1
ATOM 686 N N . THR A 1 85 ? -12.419 -7.403 5.732 1.00 97.12 85 THR A N 1
ATOM 687 C CA . THR A 1 85 ? -13.441 -6.909 6.680 1.00 97.12 85 THR A CA 1
ATOM 688 C C . THR A 1 85 ? -14.614 -6.203 6.001 1.00 97.12 85 THR A C 1
ATOM 690 O O . THR A 1 85 ? -15.707 -6.177 6.554 1.00 97.12 85 THR A O 1
ATOM 693 N N . GLY A 1 86 ? -14.410 -5.675 4.793 1.00 96.94 86 GLY A N 1
ATOM 694 C CA . GLY A 1 86 ? -15.355 -4.821 4.071 1.00 96.94 86 GLY A CA 1
ATOM 695 C C . GLY A 1 86 ? -15.230 -3.329 4.403 1.00 96.94 86 GLY A C 1
ATOM 696 O O . GLY A 1 86 ? -15.922 -2.517 3.790 1.00 96.94 86 GLY A O 1
ATOM 697 N N . ASP A 1 87 ? -14.351 -2.951 5.335 1.00 96.69 87 ASP A N 1
ATOM 698 C CA . ASP A 1 87 ? -14.214 -1.571 5.803 1.00 96.69 87 ASP A CA 1
ATOM 699 C C . ASP A 1 87 ? -13.272 -0.738 4.930 1.00 96.69 87 ASP A C 1
ATOM 701 O O . ASP A 1 87 ? -12.409 -1.255 4.215 1.00 96.69 87 ASP A O 1
ATOM 705 N N . GLN A 1 88 ? -13.393 0.586 5.035 1.00 97.81 88 GLN A N 1
ATOM 706 C CA . GLN A 1 88 ? -12.395 1.501 4.489 1.00 97.81 88 GLN A CA 1
ATOM 707 C C . GLN A 1 88 ? -11.327 1.834 5.528 1.00 97.81 88 GLN A C 1
ATOM 709 O O . GLN A 1 88 ? -11.625 2.127 6.685 1.00 97.81 88 GLN A O 1
ATOM 714 N N . VAL A 1 89 ? -10.075 1.845 5.083 1.00 97.81 89 VAL A N 1
ATOM 715 C CA . VAL A 1 89 ? -8.898 2.096 5.919 1.00 97.81 89 VAL A CA 1
ATOM 716 C C . VAL A 1 89 ? -7.991 3.140 5.282 1.00 97.81 89 VAL A C 1
ATOM 718 O O . VAL A 1 89 ? -7.988 3.328 4.061 1.00 97.81 89 VAL A O 1
ATOM 721 N N . ALA A 1 90 ? -7.176 3.795 6.105 1.00 98.19 90 ALA A N 1
ATOM 722 C CA . ALA A 1 90 ? -6.034 4.565 5.632 1.00 98.19 90 ALA A CA 1
ATOM 723 C C . ALA A 1 90 ? -4.772 3.693 5.677 1.00 98.19 90 ALA A C 1
ATOM 725 O O . ALA A 1 90 ? -4.480 3.077 6.700 1.00 98.19 90 ALA A O 1
ATOM 726 N N . ILE A 1 91 ? -3.994 3.650 4.592 1.00 98.31 91 ILE A N 1
ATOM 727 C CA . ILE A 1 91 ? -2.729 2.902 4.534 1.00 98.31 91 ILE A CA 1
ATOM 728 C C . ILE A 1 91 ? -1.582 3.862 4.258 1.00 98.31 91 ILE A C 1
ATOM 730 O O . ILE A 1 91 ? -1.510 4.472 3.190 1.00 98.31 91 ILE A O 1
ATOM 734 N N . LYS A 1 92 ? -0.661 3.975 5.216 1.00 98.00 92 LYS A N 1
ATOM 735 C CA . LYS A 1 92 ? 0.600 4.703 5.074 1.00 98.00 92 LYS A CA 1
ATOM 736 C C . LYS A 1 92 ? 1.655 3.764 4.497 1.00 98.00 92 LYS A C 1
ATOM 738 O O . LYS A 1 92 ? 2.085 2.825 5.163 1.00 98.00 92 LYS A O 1
ATOM 743 N N . ILE A 1 93 ? 2.081 4.041 3.272 1.00 98.50 93 ILE A N 1
ATOM 744 C CA . ILE A 1 93 ? 3.121 3.303 2.552 1.00 98.50 93 ILE A CA 1
ATOM 745 C C . ILE A 1 93 ? 4.434 4.064 2.727 1.00 98.50 93 ILE A C 1
ATOM 747 O O . ILE A 1 93 ? 4.606 5.171 2.203 1.00 98.50 93 ILE A O 1
ATOM 751 N N . ILE A 1 94 ? 5.348 3.494 3.507 1.00 98.50 94 ILE A N 1
ATOM 752 C CA . ILE A 1 94 ? 6.630 4.113 3.850 1.00 98.50 94 ILE A CA 1
ATOM 753 C C . ILE A 1 94 ? 7.596 3.981 2.677 1.00 98.50 94 ILE A C 1
ATOM 755 O O . ILE A 1 94 ? 7.686 2.919 2.067 1.00 98.50 94 ILE A O 1
ATOM 759 N N . ARG A 1 95 ? 8.360 5.037 2.375 1.00 97.94 95 ARG A N 1
ATOM 760 C CA . ARG A 1 95 ? 9.392 4.978 1.326 1.00 97.94 95 ARG A CA 1
ATOM 761 C C . ARG A 1 95 ? 10.392 3.849 1.581 1.00 97.94 95 ARG A C 1
ATOM 763 O O . ARG A 1 95 ? 10.873 3.678 2.703 1.00 97.94 95 ARG A O 1
ATOM 770 N N . ASN A 1 96 ? 10.777 3.154 0.518 1.00 97.50 96 ASN A N 1
ATOM 771 C CA . ASN A 1 96 ? 11.768 2.086 0.518 1.00 97.50 96 ASN A CA 1
ATOM 772 C C . ASN A 1 96 ? 13.196 2.653 0.627 1.00 97.50 96 ASN A C 1
ATOM 774 O O . ASN A 1 96 ? 14.001 2.666 -0.305 1.00 97.50 96 ASN A O 1
ATOM 778 N N . LYS A 1 97 ? 13.503 3.229 1.791 1.00 97.19 97 LYS A N 1
ATOM 779 C CA . LYS A 1 97 ? 14.810 3.798 2.133 1.00 97.19 97 LYS A CA 1
ATOM 780 C C . LYS A 1 97 ? 15.068 3.557 3.619 1.00 97.19 97 LYS A C 1
ATOM 782 O O . LYS A 1 97 ? 14.234 3.882 4.466 1.00 97.19 97 LYS A O 1
ATOM 787 N N . LYS A 1 98 ? 16.272 3.076 3.946 1.00 95.31 98 LYS A N 1
ATOM 788 C CA . LYS A 1 98 ? 16.663 2.642 5.305 1.00 95.31 98 LYS A CA 1
ATOM 789 C C . LYS A 1 98 ? 16.329 3.653 6.409 1.00 95.31 98 LYS A C 1
ATOM 791 O O . LYS A 1 98 ? 15.813 3.269 7.453 1.00 95.31 98 LYS A O 1
ATOM 796 N N . ARG A 1 99 ? 16.581 4.948 6.173 1.00 95.62 99 ARG A N 1
ATOM 797 C CA . ARG A 1 99 ? 16.290 6.019 7.143 1.00 95.62 99 ARG A CA 1
ATOM 798 C C . ARG A 1 99 ? 14.799 6.106 7.487 1.00 95.62 99 ARG A C 1
ATOM 800 O O . ARG A 1 99 ? 14.456 6.195 8.661 1.00 95.62 99 ARG A O 1
ATOM 807 N N . PHE A 1 100 ? 13.927 6.098 6.477 1.00 95.94 100 PHE A N 1
ATOM 808 C CA . PHE A 1 100 ? 12.480 6.218 6.679 1.00 95.94 100 PHE A CA 1
ATOM 809 C C . PHE A 1 100 ? 11.896 4.945 7.289 1.00 95.94 100 PHE A C 1
ATOM 811 O O . PHE A 1 100 ? 11.066 5.034 8.187 1.00 95.94 100 PHE A O 1
ATOM 818 N N . HIS A 1 101 ? 12.398 3.779 6.876 1.00 96.19 101 HIS A N 1
ATOM 819 C CA . HIS A 1 101 ? 12.040 2.493 7.474 1.00 96.19 101 HIS A CA 1
ATOM 820 C C . HIS A 1 101 ? 12.346 2.447 8.977 1.00 96.19 101 HIS A C 1
ATOM 822 O O . HIS A 1 101 ? 11.459 2.141 9.771 1.00 96.19 101 HIS A O 1
ATOM 828 N N . HIS A 1 102 ? 13.554 2.847 9.388 1.00 95.62 102 HIS A N 1
ATOM 829 C CA . HIS A 1 102 ? 13.924 2.874 10.805 1.00 95.62 102 HIS A CA 1
ATOM 830 C C . HIS A 1 102 ? 13.013 3.798 11.626 1.00 95.62 102 HIS A C 1
ATOM 832 O O . HIS A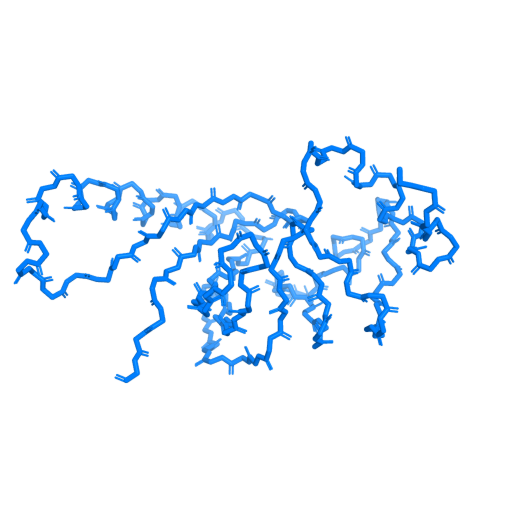 1 102 ? 12.533 3.410 12.690 1.00 95.62 102 HIS A O 1
ATOM 838 N N . GLN A 1 103 ? 12.721 4.997 11.112 1.00 95.38 103 GLN A N 1
ATOM 839 C CA . GLN A 1 103 ? 11.830 5.939 11.789 1.00 95.38 103 GLN A CA 1
ATOM 840 C C . GLN A 1 103 ? 10.394 5.405 11.895 1.00 95.38 103 GLN A C 1
ATOM 842 O O . GLN A 1 103 ? 9.757 5.559 12.935 1.00 95.38 103 GLN A O 1
ATOM 847 N N . ALA A 1 104 ? 9.893 4.751 10.847 1.00 95.19 104 ALA A N 1
ATOM 848 C CA . ALA A 1 104 ? 8.558 4.169 10.845 1.00 95.19 104 ALA A CA 1
ATOM 849 C C . ALA A 1 104 ? 8.434 2.989 11.823 1.00 95.19 104 ALA A C 1
ATOM 851 O O . ALA A 1 104 ? 7.406 2.841 12.473 1.00 95.19 104 ALA A O 1
ATOM 852 N N . LEU A 1 105 ? 9.488 2.190 12.015 1.00 95.69 105 LEU A N 1
ATOM 853 C CA . LEU A 1 105 ? 9.490 1.154 13.055 1.00 95.69 105 LEU A CA 1
ATOM 854 C C . LEU A 1 105 ? 9.425 1.736 14.472 1.00 95.69 105 LEU A C 1
ATOM 856 O O . LEU A 1 105 ? 8.843 1.118 15.362 1.00 95.69 105 LEU A O 1
ATOM 860 N N . ILE A 1 106 ? 10.008 2.915 14.697 1.00 95.69 106 ILE A N 1
ATOM 861 C CA . ILE A 1 106 ? 9.850 3.637 15.966 1.00 95.69 106 ILE A CA 1
ATOM 862 C C . ILE A 1 106 ? 8.392 4.091 16.123 1.00 95.69 106 ILE A C 1
ATOM 864 O O . ILE A 1 106 ? 7.808 3.876 17.181 1.00 95.69 106 ILE A O 1
ATOM 868 N N . GLU A 1 107 ? 7.789 4.651 15.070 1.00 92.06 107 GLU A N 1
ATOM 869 C CA . GLU A 1 107 ? 6.375 5.058 15.052 1.00 92.06 107 GLU A CA 1
ATOM 870 C C . GLU A 1 107 ? 5.439 3.882 15.379 1.00 92.06 107 GLU A C 1
ATOM 872 O O . GLU A 1 107 ? 4.621 3.998 16.288 1.00 92.06 107 GLU A O 1
ATOM 877 N N . VAL A 1 108 ? 5.621 2.721 14.737 1.00 93.75 108 VAL A N 1
ATOM 878 C CA . VA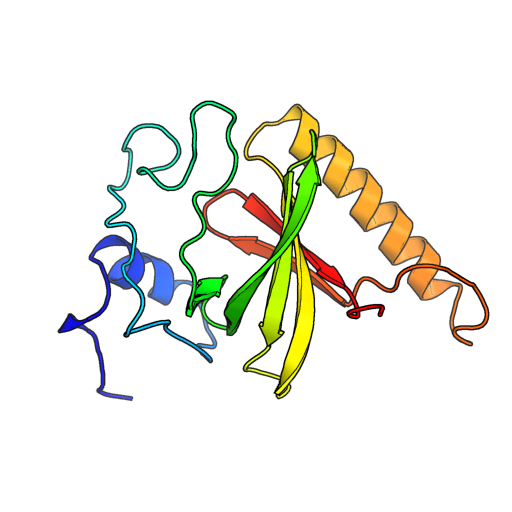L A 1 108 ? 4.853 1.492 15.023 1.00 93.75 108 VAL A CA 1
ATOM 879 C C . VAL A 1 108 ? 4.973 1.088 16.493 1.00 93.75 108 VAL A C 1
ATOM 881 O O . VAL A 1 108 ? 3.963 0.806 17.133 1.00 93.75 108 VAL A O 1
ATOM 884 N N . LYS A 1 109 ? 6.187 1.093 17.061 1.00 93.31 109 LYS A N 1
ATOM 885 C CA . LYS A 1 109 ? 6.403 0.743 18.478 1.00 93.31 109 LYS A CA 1
ATOM 886 C C . LYS A 1 109 ? 5.693 1.705 19.428 1.00 93.31 109 LYS A C 1
ATOM 888 O O . LYS A 1 109 ? 5.143 1.266 20.434 1.00 93.31 109 LYS A O 1
ATOM 893 N N . ILE A 1 110 ? 5.714 3.002 19.121 1.00 91.81 110 ILE A N 1
ATOM 894 C CA . ILE A 1 110 ? 5.026 4.022 19.920 1.00 91.81 110 ILE A CA 1
ATOM 895 C C . ILE A 1 110 ? 3.511 3.814 19.839 1.00 91.81 110 ILE A C 1
ATOM 897 O O . ILE A 1 110 ? 2.854 3.765 20.875 1.00 91.81 110 ILE A O 1
ATOM 901 N N . LEU A 1 111 ? 2.963 3.639 18.635 1.00 89.75 111 LEU A N 1
ATOM 902 C CA . LEU A 1 111 ? 1.526 3.443 18.427 1.00 89.75 111 LEU A CA 1
ATOM 903 C C . LEU A 1 111 ? 1.015 2.152 19.072 1.00 89.75 111 LEU A C 1
ATOM 905 O O . LEU A 1 111 ? -0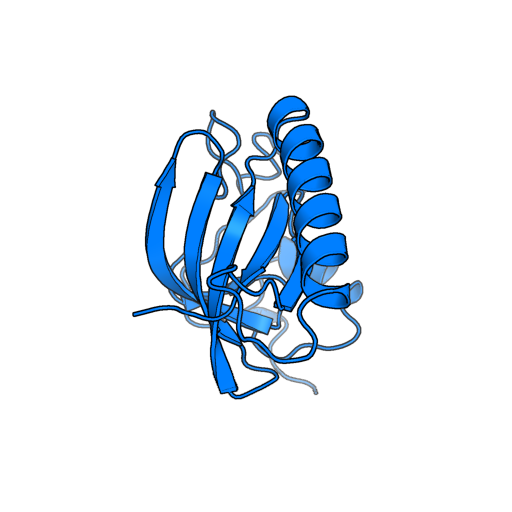.046 2.163 19.688 1.00 89.75 111 LEU A O 1
ATOM 909 N N . ASP A 1 112 ? 1.772 1.057 18.988 1.00 87.81 112 ASP A N 1
ATOM 910 C CA . ASP A 1 112 ? 1.423 -0.199 19.659 1.00 87.81 112 ASP A CA 1
ATOM 911 C C . ASP A 1 112 ? 1.445 -0.049 21.189 1.00 87.81 112 ASP A C 1
ATOM 913 O O . ASP A 1 112 ? 0.545 -0.520 21.884 1.00 87.81 112 ASP A O 1
ATOM 917 N N . HIS A 1 113 ? 2.428 0.680 21.729 1.00 87.06 113 HIS A N 1
ATOM 918 C CA . HIS A 1 113 ? 2.479 0.985 23.157 1.00 87.06 113 HIS A CA 1
ATOM 919 C C . HIS A 1 113 ? 1.291 1.841 23.618 1.00 87.06 113 HIS A C 1
ATOM 921 O O . HIS A 1 113 ? 0.710 1.559 24.666 1.00 87.06 113 HIS A O 1
ATOM 927 N N . LEU A 1 114 ? 0.919 2.864 22.840 1.00 84.88 114 LEU A N 1
ATOM 928 C CA . LEU A 1 114 ? -0.228 3.727 23.130 1.00 84.88 114 LEU A CA 1
ATOM 929 C C . LEU A 1 114 ? -1.545 2.949 23.055 1.00 84.88 114 LEU A C 1
ATOM 931 O O . LEU A 1 114 ? -2.335 3.023 23.991 1.00 84.88 114 LEU A O 1
ATOM 935 N N . ARG A 1 115 ? -1.741 2.125 22.016 1.00 80.56 115 ARG A N 1
ATOM 936 C CA . ARG A 1 115 ? -2.948 1.297 21.844 1.00 80.56 115 ARG A CA 1
ATOM 937 C C . ARG A 1 115 ? -3.212 0.407 23.060 1.00 80.56 115 ARG A C 1
ATOM 939 O O . ARG A 1 115 ? -4.349 0.273 23.489 1.00 80.56 115 ARG A O 1
ATOM 946 N N . ARG A 1 116 ? -2.166 -0.185 23.646 1.00 77.88 116 ARG A N 1
ATOM 947 C CA . ARG A 1 116 ? -2.291 -1.039 24.844 1.00 77.88 116 ARG A CA 1
ATOM 948 C C . ARG A 1 116 ? -2.708 -0.275 26.104 1.00 77.88 116 ARG A C 1
ATOM 950 O O . ARG A 1 116 ? -3.161 -0.907 27.053 1.00 77.88 116 ARG A O 1
ATOM 957 N N . ARG A 1 117 ? -2.501 1.044 26.145 1.00 75.19 117 ARG A N 1
ATOM 958 C CA . ARG A 1 117 ? -2.843 1.909 27.287 1.00 75.19 117 ARG A CA 1
ATOM 959 C C . ARG A 1 117 ? -4.164 2.656 27.115 1.00 75.19 117 ARG A C 1
ATOM 961 O O . ARG A 1 117 ? -4.678 3.162 28.102 1.00 75.19 117 ARG A O 1
ATOM 968 N N . ASP A 1 118 ? -4.699 2.693 25.902 1.00 70.88 118 ASP A N 1
ATOM 969 C CA . ASP A 1 118 ? -5.945 3.371 25.545 1.00 70.88 118 ASP A CA 1
ATOM 970 C C . ASP A 1 118 ? -7.088 2.356 25.379 1.00 70.88 118 ASP A C 1
ATOM 972 O O . ASP A 1 118 ? -7.678 2.198 24.311 1.00 70.88 118 ASP A O 1
ATOM 976 N N . SER A 1 119 ? -7.355 1.579 26.434 1.00 63.78 119 SER A N 1
ATOM 977 C CA . SER A 1 119 ? -8.361 0.508 26.396 1.00 63.78 119 SER A CA 1
ATOM 978 C C . SER A 1 119 ? -9.803 1.021 26.329 1.00 63.78 119 SER A C 1
ATOM 980 O O . SER A 1 119 ? -10.707 0.251 26.019 1.00 63.78 119 SER A O 1
ATOM 982 N N . ASP A 1 120 ? -10.024 2.295 26.642 1.00 66.62 120 ASP A N 1
ATOM 983 C CA . ASP A 1 120 ? -11.322 2.969 26.636 1.00 66.62 120 ASP A CA 1
ATOM 984 C C . ASP A 1 120 ? -11.546 3.847 25.389 1.00 66.62 120 ASP A C 1
ATOM 986 O O . ASP A 1 120 ? -12.630 4.412 25.248 1.00 66.62 120 ASP A O 1
ATOM 990 N N . LYS A 1 121 ? -10.564 3.930 24.469 1.00 65.75 121 LYS A N 1
ATOM 991 C CA . LYS A 1 121 ? -10.575 4.813 23.284 1.00 65.75 121 LYS A CA 1
ATOM 992 C C . LYS A 1 121 ? -10.912 6.274 23.629 1.00 65.75 121 LYS A C 1
ATOM 994 O O . LYS A 1 121 ? -11.525 6.980 22.827 1.00 65.75 121 LYS A O 1
ATOM 999 N N . THR A 1 122 ? -10.586 6.732 24.839 1.00 60.75 122 THR A N 1
ATOM 1000 C CA . THR A 1 122 ? -10.921 8.098 25.282 1.00 60.75 122 THR A CA 1
ATOM 1001 C C . THR A 1 122 ? -9.851 9.113 24.903 1.00 60.75 122 THR A C 1
ATOM 1003 O O . THR A 1 122 ? -10.072 10.321 25.020 1.00 60.75 122 THR A O 1
ATOM 1006 N N . HIS A 1 123 ? -8.698 8.648 24.419 1.00 61.62 123 HIS A N 1
ATOM 1007 C CA . HIS A 1 123 ? -7.623 9.515 23.972 1.00 61.62 123 HIS A CA 1
ATOM 1008 C C . HIS A 1 123 ? -7.754 9.802 22.472 1.00 61.62 123 HIS A C 1
ATOM 1010 O O . HIS A 1 123 ? -8.025 8.918 21.668 1.00 61.62 123 HIS A O 1
ATOM 1016 N N . ASN A 1 124 ? -7.490 11.049 22.071 1.00 70.00 124 ASN A N 1
ATOM 1017 C CA . ASN A 1 124 ? -7.476 11.475 20.664 1.00 70.00 124 ASN A CA 1
ATOM 1018 C C . ASN A 1 124 ? -6.214 10.971 19.930 1.00 70.00 124 ASN A C 1
ATOM 1020 O O . ASN A 1 124 ? -5.453 11.758 19.363 1.00 70.00 124 ASN A O 1
ATOM 1024 N N . VAL A 1 125 ? -5.940 9.668 20.002 1.00 73.69 125 VAL A N 1
ATOM 1025 C CA . VAL A 1 125 ? -4.786 9.011 19.387 1.00 73.69 125 VAL A CA 1
ATOM 1026 C C . VAL A 1 125 ? -5.268 8.215 18.185 1.00 73.69 125 VAL A C 1
ATOM 1028 O O . VAL A 1 125 ? -6.205 7.431 18.273 1.00 73.69 125 VAL A O 1
ATOM 1031 N N . ILE A 1 126 ? -4.602 8.391 17.044 1.00 81.62 126 ILE A N 1
ATOM 1032 C CA . ILE A 1 126 ? -4.917 7.606 15.853 1.00 81.62 126 ILE A CA 1
ATOM 1033 C C . ILE A 1 126 ? -4.677 6.113 16.118 1.00 81.62 126 ILE A C 1
ATOM 1035 O O . ILE A 1 126 ? -3.581 5.693 16.504 1.00 81.62 126 ILE A O 1
ATOM 1039 N N . HIS A 1 127 ? -5.701 5.296 15.886 1.00 83.12 127 HIS A N 1
ATOM 1040 C CA . HIS A 1 127 ? -5.597 3.857 16.063 1.00 83.12 127 HIS A CA 1
ATOM 1041 C C . HIS A 1 127 ? -5.004 3.220 14.805 1.00 83.12 127 HIS A C 1
ATOM 1043 O O . HIS A 1 127 ? -5.647 3.108 13.760 1.00 83.12 127 HIS A O 1
ATOM 1049 N N . MET A 1 128 ? -3.751 2.774 14.917 1.00 91.75 128 MET A N 1
ATOM 1050 C CA . MET A 1 128 ? -3.209 1.774 13.997 1.00 91.75 128 MET A CA 1
ATOM 1051 C C . MET A 1 128 ? -4.104 0.525 14.074 1.00 91.75 128 MET A C 1
ATOM 1053 O O . MET A 1 128 ? -4.593 0.200 15.155 1.00 91.75 128 MET A O 1
ATOM 1057 N N . LEU A 1 129 ? -4.280 -0.196 12.971 1.00 92.12 129 LEU A N 1
ATOM 1058 C CA . LEU A 1 129 ? -4.970 -1.488 12.928 1.00 92.12 129 LEU A CA 1
ATOM 1059 C C . LEU A 1 129 ? -3.926 -2.607 12.872 1.00 92.12 129 LEU A C 1
ATOM 1061 O O . LEU A 1 129 ? -3.787 -3.376 13.824 1.00 92.12 129 LEU A O 1
ATOM 1065 N N . ASP A 1 130 ? -3.093 -2.586 11.836 1.00 93.56 130 ASP A N 1
ATOM 1066 C CA . ASP A 1 130 ? -2.056 -3.579 11.536 1.00 93.56 130 ASP A CA 1
ATOM 1067 C C . ASP A 1 130 ? -0.855 -2.943 10.801 1.00 93.56 130 ASP A C 1
ATOM 1069 O O . ASP A 1 130 ? -0.961 -1.830 10.271 1.00 93.56 130 ASP A O 1
ATOM 1073 N N . TYR A 1 131 ? 0.276 -3.646 10.724 1.00 96.56 131 TYR A N 1
ATOM 1074 C CA . TYR A 1 131 ? 1.409 -3.288 9.870 1.00 96.56 131 TYR A CA 1
ATOM 1075 C C . TYR A 1 131 ? 2.011 -4.528 9.203 1.00 96.56 131 TYR A C 1
ATOM 1077 O O . TYR A 1 131 ? 2.100 -5.598 9.795 1.00 96.56 131 TYR A O 1
ATOM 1085 N N . PHE A 1 132 ? 2.465 -4.383 7.962 1.00 97.62 132 PHE A N 1
ATOM 1086 C CA . PHE A 1 132 ? 3.015 -5.489 7.179 1.00 97.62 132 PHE A CA 1
ATOM 1087 C C . PHE A 1 132 ? 3.985 -4.982 6.114 1.00 97.62 132 PHE A C 1
ATOM 1089 O O . PHE A 1 132 ? 4.073 -3.783 5.846 1.00 97.62 132 PHE A O 1
ATOM 1096 N N . TYR A 1 133 ? 4.720 -5.903 5.496 1.00 98.19 133 TYR A N 1
ATOM 1097 C CA . TYR A 1 133 ? 5.591 -5.594 4.369 1.00 98.19 133 TYR A CA 1
ATOM 1098 C C . TYR A 1 133 ? 4.930 -5.989 3.053 1.00 98.19 133 TYR A C 1
ATOM 1100 O O . TYR A 1 133 ? 4.400 -7.088 2.931 1.00 98.19 133 TYR A O 1
ATOM 1108 N N . PHE A 1 134 ? 4.994 -5.104 2.063 1.00 98.31 134 PHE A N 1
ATOM 1109 C CA . PHE A 1 134 ? 4.548 -5.379 0.701 1.00 98.31 134 PHE A CA 1
ATOM 1110 C C . PHE A 1 134 ? 5.526 -4.750 -0.284 1.00 98.31 134 PHE A C 1
ATOM 1112 O O . PHE A 1 134 ? 5.804 -3.556 -0.182 1.00 98.31 134 PHE A O 1
ATOM 1119 N N . ARG A 1 135 ? 6.079 -5.559 -1.199 1.00 97.62 135 ARG A N 1
ATOM 1120 C CA . ARG A 1 135 ? 7.052 -5.128 -2.222 1.00 97.62 135 ARG A CA 1
ATOM 1121 C C . ARG A 1 135 ? 8.134 -4.195 -1.659 1.00 97.62 135 ARG A C 1
ATOM 1123 O O . ARG A 1 135 ? 8.338 -3.103 -2.163 1.00 97.62 135 ARG A O 1
ATOM 1130 N N . ASN A 1 136 ? 8.802 -4.605 -0.578 1.00 97.38 136 ASN A N 1
ATOM 1131 C CA . ASN A 1 136 ? 9.848 -3.845 0.134 1.00 97.38 136 ASN A CA 1
ATOM 1132 C C . ASN A 1 136 ? 9.418 -2.543 0.842 1.00 97.38 136 ASN A C 1
ATOM 1134 O O . ASN A 1 136 ? 10.252 -1.873 1.456 1.00 97.38 136 ASN A O 1
ATOM 1138 N N . HIS A 1 137 ? 8.128 -2.214 0.870 1.00 98.50 137 HIS A N 1
ATOM 1139 C CA . HIS A 1 137 ? 7.596 -1.124 1.682 1.00 98.50 137 HIS A CA 1
ATOM 1140 C C . HIS A 1 137 ? 7.045 -1.638 3.006 1.00 98.50 137 HIS A C 1
ATOM 1142 O O . HIS A 1 137 ? 6.366 -2.662 3.052 1.00 98.50 137 HIS A O 1
ATOM 1148 N N . LEU A 1 138 ? 7.298 -0.893 4.084 1.00 98.50 138 LEU A N 1
ATOM 1149 C CA . LEU A 1 138 ? 6.506 -1.025 5.304 1.00 98.50 138 LEU A CA 1
ATOM 1150 C C . LEU A 1 138 ? 5.169 -0.313 5.076 1.00 98.50 138 LEU A C 1
ATOM 1152 O O . LEU A 1 138 ? 5.147 0.882 4.772 1.00 98.50 138 LEU A O 1
ATOM 1156 N N . CYS A 1 139 ? 4.075 -1.040 5.244 1.00 98.44 139 CYS A N 1
ATOM 1157 C CA . CYS A 1 139 ? 2.712 -0.539 5.172 1.00 98.44 139 CYS A CA 1
ATOM 1158 C C . CYS A 1 139 ? 2.109 -0.543 6.575 1.00 98.44 139 CYS A C 1
ATOM 1160 O O . CYS A 1 139 ? 2.193 -1.544 7.283 1.00 98.44 139 CYS A O 1
ATOM 1162 N N . ILE A 1 140 ? 1.500 0.571 6.974 1.00 97.88 140 ILE A N 1
ATOM 1163 C CA . ILE A 1 140 ? 0.822 0.711 8.266 1.00 97.88 140 ILE A CA 1
ATOM 1164 C C . ILE A 1 140 ? -0.624 1.108 7.995 1.00 97.88 140 ILE A C 1
ATOM 1166 O O . ILE A 1 140 ? -0.873 2.082 7.285 1.00 97.88 140 ILE A O 1
ATOM 1170 N N . THR A 1 141 ? -1.563 0.348 8.542 1.00 97.25 141 THR A N 1
ATOM 1171 C CA . THR A 1 141 ? -3.003 0.565 8.370 1.00 97.25 141 THR A CA 1
ATOM 1172 C C . THR A 1 141 ? -3.584 1.271 9.589 1.00 97.25 141 THR A C 1
ATOM 1174 O O . THR A 1 141 ? -3.154 1.027 10.718 1.00 97.25 141 THR A O 1
ATOM 1177 N N . PHE A 1 142 ? -4.555 2.148 9.365 1.00 95.38 142 PHE A N 1
ATOM 1178 C CA . PHE A 1 142 ? -5.221 2.954 10.384 1.00 95.38 142 PHE A CA 1
ATOM 1179 C C . PHE A 1 142 ? -6.729 2.988 10.132 1.00 95.38 142 PHE A C 1
ATOM 1181 O O . PHE A 1 142 ? -7.171 2.841 8.986 1.00 95.38 142 PHE A O 1
ATOM 1188 N N . GLU A 1 143 ? -7.500 3.244 11.190 1.00 92.19 143 GLU A N 1
ATOM 1189 C CA . GLU A 1 143 ? -8.897 3.668 11.052 1.00 92.19 143 GLU A CA 1
ATOM 1190 C C . GLU A 1 143 ? -8.959 4.918 10.151 1.00 92.19 143 GLU A C 1
ATOM 1192 O O . GLU A 1 143 ? -8.152 5.844 10.289 1.00 92.19 143 GLU A O 1
ATOM 1197 N N . LEU A 1 144 ? -9.887 4.939 9.190 1.00 89.94 144 LEU A N 1
ATOM 1198 C CA . LEU A 1 144 ? -10.086 6.107 8.337 1.00 89.94 144 LEU A CA 1
ATOM 1199 C C . LEU A 1 144 ? -10.836 7.184 9.135 1.00 89.94 144 LEU A C 1
ATOM 1201 O O . LEU A 1 144 ? -11.999 6.999 9.484 1.00 89.94 144 LEU A O 1
ATOM 1205 N N . MET A 1 145 ? -10.170 8.304 9.416 1.00 80.12 145 MET A N 1
ATOM 1206 C CA . MET A 1 145 ? -10.775 9.470 10.068 1.00 80.12 145 MET A CA 1
ATOM 1207 C C . MET A 1 145 ? -11.234 10.472 9.003 1.00 80.12 145 MET A C 1
ATOM 1209 O O . MET A 1 145 ? -10.490 10.741 8.057 1.00 80.12 145 MET A O 1
ATOM 1213 N N . GLY A 1 146 ? -12.458 10.983 9.149 1.00 62.78 146 GLY A N 1
ATOM 1214 C CA . GLY A 1 146 ? -13.095 11.953 8.252 1.00 62.78 146 GLY A CA 1
ATOM 1215 C C . GLY A 1 146 ? -13.457 13.241 8.969 1.00 62.78 146 GLY A C 1
ATOM 1216 O O . GLY A 1 146 ? -13.705 13.173 10.193 1.00 62.78 146 GLY A O 1
#

InterPro domains:
  IPR000719 Protein kinase domain [PF00069] (63-145)
  IPR000719 Protein kinase domain [PS50011] (63-146)
  IPR011009 Protein kinase-like domain superfamily [SSF56112] (54-146)
  IPR017441 Protein kinase, ATP binding site [PS00107] (69-92)
  IPR042521 Dual specificity tyrosine-phosphorylation-regulated kinase [G3DSA:3.30.10.30] (1-37)
  IPR050494 Serine/threonine and dual-specificity kinase [PTHR24058] (23-145)

Mean predicted aligned error: 4.82 Å

Secondary structure (DSSP, 8-state):
----GGGS-HHHHHHGGG-S------TTS------TT-HHHHTTB-TTS-B---TT-EETTTEEEEEEEEEETTEEEEEEEETTTS-EEEEEEE-SSHHHHHHHHHHHHHHHHHHHH-TT--S----EEEEEEETTEEEEEEE---

Foldseek 3Di:
DPDDPPQDAPVCNVVVVPQPDAQAALSVWPDDNFDVVDPLLSPQHDPLQEGPDIAQGDFSNFWGFHAWPDDDNQYTWTWTQGSVVRDIKIKGWGGLDPVSVVVVVVVVVVLVVVVVVCPVVPDPDWHWDDWDDTSSTIMIITHDDD

Organism: Hyalella azteca (NCBI:txid294128)

Solvent-accessible surface area (backbone atoms only — not comparable to full-atom values): 8508 Å² total; per-residue (Å²): 134,96,76,62,73,90,68,45,44,79,46,48,67,59,58,52,74,78,46,95,66,78,60,34,74,30,74,87,28,83,72,82,80,43,40,90,92,38,68,50,71,18,64,42,29,43,99,85,22,37,75,65,81,46,69,46,23,51,48,79,33,27,29,34,36,73,48,78,79,44,78,59,95,59,28,39,26,28,36,26,39,33,56,82,80,70,46,66,30,29,38,40,40,34,23,55,43,74,71,48,47,56,52,49,55,52,49,53,54,50,50,55,56,47,55,74,71,44,83,78,67,80,60,100,64,85,52,68,75,53,73,52,78,45,96,80,19,52,34,39,32,26,69,59,84,131

Sequence (146 aa):
MRISGERLTEFERREIEAYPEVWFLGLEARKIHGEEGGQLNAGYDDDNGSYNKVMHDHIGYRYEILEVIGKGSFGQVIRAIDHKTGDQVAIKIIRNKKRFHHQALIEVKILDHLRRRDSDKTHNVIHMLDYFYFRNHLCITFELMG

Nearest PDB structures (foldseek):
  3kvw-assembly1_A  TM=9.957E-01  e=3.047E-20  Homo sapiens
  7akh-assembly1_A  TM=9.950E-01  e=1.340E-19  Homo sapiens
  7ejv-assembly1_A  TM=9.902E-01  e=1.422E-19  Homo sapiens
  5ztn-assembly1_B  TM=9.945E-01  e=1.200E-18  Homo sapiens
  5y86-assembly1_A  TM=9.881E-01  e=1.927E-18  Homo sapiens